Protein AF-A0A0B4K6Y3-F1 (afdb_monomer)

Nearest PDB structures (foldseek):
  4dwl-assembly1_E  TM=4.928E-01  e=8.606E+00  Rauchvirus BPP1
  8auw-assembly1_D  TM=2.924E-01  e=3.682E+00  Homo sapiens
  4tx5-assembly1_A  TM=2.884E-01  e=4.094E+00  Homo sapiens
  1few-assembly1_A  TM=2.861E-01  e=5.338E+00  Homo sapiens

Sequence (114 aa):
MACVSCISGVAAGYLFMTSLSGVSEAVKIVWTTGSALYALSSLLLIIAVWKFIKWLAYPYMCMLLMAIAVYTMILQWLLKNLPAAVFSSVAISFIFLGVALNMTKSLEELRTSL

pLDDT: mean 91.52, std 5.34, range [69.19, 97.0]

Foldseek 3Di:
DLVVQLVLLQVLLVLLQPVPPPDDPVSSVVLSVLSNQSNVLSVLCVVCLVVLPLVSLVSNLVSLVSQLVSQLSVCCVVVVDNVVSNVVSVVVSVVVNVVSVVSSVVSVVVVVVD

Structure (mmCIF, N/CA/C/O backbone):
data_AF-A0A0B4K6Y3-F1
#
_entry.id   AF-A0A0B4K6Y3-F1
#
loop_
_atom_site.group_PDB
_atom_site.id
_atom_site.type_symbol
_atom_site.label_atom_id
_atom_site.label_alt_id
_atom_site.label_comp_id
_atom_site.label_asym_id
_atom_site.label_entity_id
_atom_site.label_seq_id
_atom_site.pdbx_PDB_ins_code
_atom_site.Cartn_x
_atom_site.Cartn_y
_atom_site.Cartn_z
_atom_site.occupancy
_atom_site.B_iso_or_equiv
_atom_site.auth_seq_id
_atom_site.auth_comp_id
_atom_site.auth_asym_id
_atom_site.auth_atom_id
_atom_site.pdbx_PDB_model_num
ATOM 1 N N . MET A 1 1 ? 4.311 -8.796 -7.895 1.00 85.31 1 MET A N 1
ATOM 2 C CA . MET A 1 1 ? 4.225 -7.769 -6.833 1.00 85.31 1 MET A CA 1
ATOM 3 C C . MET A 1 1 ? 3.416 -6.563 -7.292 1.00 85.31 1 MET A C 1
ATOM 5 O O . MET A 1 1 ? 2.279 -6.465 -6.874 1.00 85.31 1 MET A O 1
ATOM 9 N N . ALA A 1 2 ? 3.927 -5.708 -8.187 1.00 87.19 2 ALA A N 1
ATOM 10 C CA . ALA A 1 2 ? 3.263 -4.446 -8.542 1.00 87.19 2 ALA A CA 1
ATOM 11 C C . ALA A 1 2 ? 1.805 -4.597 -9.031 1.00 87.19 2 ALA A C 1
ATOM 13 O O . ALA A 1 2 ? 0.940 -3.847 -8.596 1.00 87.19 2 ALA A O 1
ATOM 14 N N . CYS A 1 3 ? 1.495 -5.610 -9.852 1.00 91.19 3 CYS A N 1
ATOM 15 C CA . CYS A 1 3 ? 0.110 -5.877 -10.269 1.00 91.19 3 CYS A CA 1
ATOM 16 C C . CYS A 1 3 ? -0.798 -6.260 -9.089 1.00 91.19 3 CYS A C 1
ATOM 18 O O . CYS A 1 3 ? -1.926 -5.786 -9.003 1.00 91.19 3 CYS A O 1
ATOM 20 N N . VAL A 1 4 ? -0.291 -7.079 -8.159 1.00 92.38 4 VAL A N 1
ATOM 21 C CA . VAL A 1 4 ? -1.016 -7.460 -6.934 1.00 92.38 4 VAL A CA 1
ATOM 22 C C . VAL A 1 4 ? -1.259 -6.225 -6.071 1.00 92.38 4 VAL A C 1
ATOM 24 O O . VAL A 1 4 ? -2.378 -6.028 -5.622 1.00 92.38 4 VAL A O 1
ATOM 27 N N . SER A 1 5 ? -0.247 -5.368 -5.915 1.00 94.12 5 SER A N 1
ATOM 28 C CA . SER A 1 5 ? -0.341 -4.092 -5.197 1.00 94.12 5 SER A CA 1
ATOM 29 C C . SER A 1 5 ? -1.345 -3.121 -5.832 1.00 94.12 5 SER A C 1
ATOM 31 O O . SER A 1 5 ? -2.097 -2.452 -5.132 1.00 94.12 5 SER A O 1
ATOM 33 N N . CYS A 1 6 ? -1.410 -3.070 -7.165 1.00 94.31 6 CYS A N 1
ATOM 34 C CA . CYS A 1 6 ? -2.395 -2.261 -7.879 1.00 94.31 6 CYS A CA 1
ATOM 35 C C . CYS A 1 6 ? -3.822 -2.757 -7.614 1.00 94.31 6 CYS A C 1
ATOM 37 O O . CYS A 1 6 ? -4.690 -1.974 -7.230 1.00 94.31 6 CYS A O 1
ATOM 39 N N . ILE A 1 7 ? -4.063 -4.061 -7.784 1.00 96.06 7 ILE A N 1
ATOM 40 C CA . ILE A 1 7 ? -5.382 -4.668 -7.565 1.00 96.06 7 ILE A CA 1
ATOM 41 C C . ILE A 1 7 ? -5.794 -4.537 -6.095 1.00 96.06 7 ILE A C 1
ATOM 43 O O . ILE A 1 7 ? -6.938 -4.185 -5.815 1.00 96.06 7 ILE A O 1
ATOM 47 N N . SER A 1 8 ? -4.872 -4.766 -5.155 1.00 95.19 8 SER A N 1
ATOM 48 C CA . SER A 1 8 ? -5.153 -4.631 -3.725 1.00 95.19 8 SER A CA 1
ATOM 49 C C . SER A 1 8 ? -5.448 -3.184 -3.338 1.00 95.19 8 SER A C 1
ATOM 51 O O . SER A 1 8 ? -6.396 -2.952 -2.597 1.00 95.19 8 SER A O 1
ATOM 53 N N . GLY A 1 9 ? -4.741 -2.196 -3.894 1.00 95.44 9 GLY A N 1
ATOM 54 C CA . GLY A 1 9 ? -5.066 -0.782 -3.690 1.00 95.44 9 GLY A CA 1
ATOM 55 C C . GLY A 1 9 ? -6.491 -0.432 -4.136 1.00 95.44 9 GLY A C 1
ATOM 56 O O . GLY A 1 9 ? -7.236 0.196 -3.386 1.00 95.44 9 GLY A O 1
ATOM 57 N N . VAL A 1 10 ? -6.913 -0.902 -5.314 1.00 96.06 10 VAL A N 1
ATOM 58 C CA . VAL A 1 10 ? -8.288 -0.690 -5.806 1.00 96.06 10 VAL A CA 1
ATOM 59 C C . VAL A 1 10 ? -9.313 -1.408 -4.921 1.00 96.06 10 VAL A C 1
ATOM 61 O O . VAL A 1 10 ? -10.302 -0.802 -4.505 1.00 96.06 10 VAL A O 1
ATOM 64 N N . ALA A 1 11 ? -9.067 -2.677 -4.585 1.00 95.62 11 ALA A N 1
ATOM 65 C CA . ALA A 1 11 ? -9.961 -3.472 -3.748 1.00 95.62 11 ALA A CA 1
ATOM 66 C C . ALA A 1 11 ? -10.119 -2.876 -2.339 1.00 95.62 11 ALA A C 1
ATOM 68 O O . ALA A 1 11 ? -11.236 -2.762 -1.836 1.00 95.62 11 ALA A O 1
ATOM 69 N N . ALA A 1 12 ? -9.023 -2.440 -1.715 1.00 95.44 12 ALA A N 1
ATOM 70 C CA . ALA A 1 12 ? -9.065 -1.776 -0.419 1.00 95.44 12 ALA A CA 1
ATOM 71 C C . ALA A 1 12 ? -9.789 -0.430 -0.492 1.00 95.44 12 ALA A C 1
ATOM 73 O O . ALA A 1 12 ? -10.569 -0.133 0.404 1.00 95.44 12 ALA A O 1
ATOM 74 N N . GLY A 1 13 ? -9.606 0.349 -1.564 1.00 95.69 13 GLY A N 1
ATOM 75 C CA . GLY A 1 13 ? -10.362 1.586 -1.778 1.00 95.69 13 GLY A CA 1
ATOM 76 C C . GLY A 1 13 ? -11.876 1.352 -1.768 1.00 95.69 13 GLY A C 1
ATOM 77 O O . GLY A 1 13 ? -12.609 2.065 -1.085 1.00 95.69 13 GLY A O 1
ATOM 78 N N . TYR A 1 14 ? -12.342 0.298 -2.442 1.00 95.31 14 TYR A N 1
ATOM 79 C CA . TYR A 1 14 ? -13.748 -0.104 -2.378 1.00 95.31 14 TYR A CA 1
ATOM 80 C C . TYR A 1 14 ? -14.175 -0.493 -0.954 1.00 95.31 14 TYR A C 1
ATOM 82 O O . TYR A 1 14 ? -15.202 -0.021 -0.465 1.00 95.31 14 TYR A O 1
ATOM 90 N N . LEU A 1 15 ? -13.380 -1.314 -0.261 1.00 94.00 15 LEU A N 1
ATOM 91 C CA . LEU A 1 15 ? -13.689 -1.746 1.106 1.00 94.00 15 LEU A CA 1
ATOM 92 C C . LEU A 1 15 ? -13.711 -0.581 2.104 1.00 94.00 15 LEU A C 1
ATOM 94 O O . LEU A 1 15 ? -14.568 -0.561 2.985 1.00 94.00 15 LEU A O 1
ATOM 98 N N . PHE A 1 16 ? -12.822 0.404 1.971 1.00 93.00 16 PHE A N 1
ATOM 99 C CA . PHE A 1 16 ? -12.813 1.592 2.827 1.00 93.00 16 PHE A CA 1
ATOM 100 C C . PHE A 1 16 ? -14.086 2.426 2.677 1.00 93.00 16 PHE A C 1
ATOM 102 O O . PHE A 1 16 ? -14.596 2.936 3.674 1.00 93.00 16 PHE A O 1
ATOM 109 N N . MET A 1 17 ? -14.643 2.508 1.468 1.00 90.50 17 MET A N 1
ATOM 110 C CA . MET A 1 17 ? -15.915 3.192 1.239 1.00 90.50 17 MET A CA 1
ATOM 111 C C . MET A 1 17 ? -17.114 2.420 1.802 1.00 90.50 17 MET A C 1
ATOM 113 O O . MET A 1 17 ? -18.032 3.032 2.347 1.00 90.50 17 MET A O 1
ATOM 117 N N . THR A 1 18 ? -17.124 1.088 1.693 1.00 88.88 18 THR A N 1
ATOM 118 C CA . THR A 1 18 ? -18.324 0.283 1.994 1.00 88.88 18 THR A CA 1
ATOM 119 C C . THR A 1 18 ? -18.367 -0.315 3.395 1.00 88.88 18 THR A C 1
ATOM 121 O O . THR A 1 18 ? -19.450 -0.506 3.940 1.00 88.88 18 THR A O 1
ATOM 124 N N . SER A 1 19 ? -17.217 -0.629 3.991 1.00 82.88 19 SER A N 1
ATOM 125 C CA . SER A 1 19 ? -17.152 -1.453 5.209 1.00 82.88 19 SER A CA 1
ATOM 126 C C . SER A 1 19 ? -16.913 -0.651 6.492 1.00 82.88 19 SER A C 1
ATOM 128 O O . SER A 1 19 ? -17.072 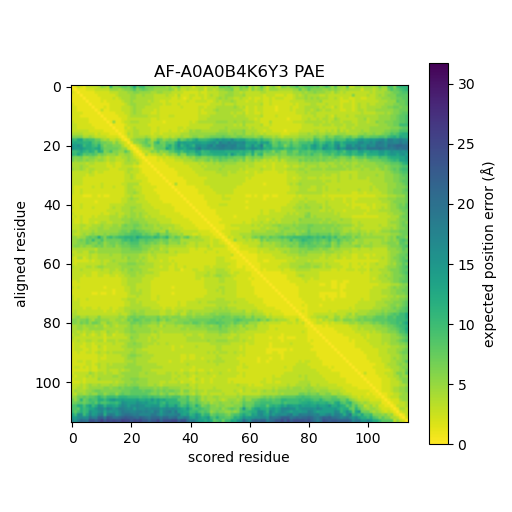-1.187 7.585 1.00 82.88 19 SER A O 1
ATOM 130 N N . LEU A 1 20 ? -16.554 0.633 6.394 1.00 76.19 20 LEU A N 1
ATOM 131 C CA . LEU A 1 20 ? -16.326 1.508 7.550 1.00 76.19 20 LEU A CA 1
ATOM 132 C C . LEU A 1 20 ? -17.630 2.161 8.050 1.00 76.19 20 LEU A C 1
ATOM 134 O O . LEU A 1 20 ? -17.780 3.385 8.040 1.00 76.19 20 LEU A O 1
ATOM 138 N N . SER A 1 21 ? -18.603 1.355 8.484 1.00 74.75 21 SER A N 1
ATOM 139 C CA . SER A 1 21 ? -19.827 1.871 9.114 1.00 74.75 21 SER A CA 1
ATOM 140 C C . SER A 1 21 ? -19.510 2.608 10.422 1.00 74.75 21 SER A C 1
ATOM 142 O O . SER A 1 21 ? -18.748 2.101 11.242 1.00 74.75 21 SER A O 1
ATOM 144 N N . GLY A 1 22 ? -20.105 3.786 10.637 1.00 80.31 22 GLY A N 1
ATOM 145 C CA . GLY A 1 22 ? -19.920 4.593 11.857 1.00 80.31 22 GLY A CA 1
ATOM 146 C C . GLY A 1 22 ? -18.670 5.482 11.869 1.00 80.31 22 GLY A C 1
ATOM 147 O O . GLY A 1 22 ? -18.519 6.317 12.757 1.00 80.31 22 GLY A O 1
ATOM 148 N N . VAL A 1 23 ? -17.797 5.351 10.872 1.00 87.19 23 VAL A N 1
ATOM 149 C CA . VAL A 1 23 ? -16.653 6.246 10.668 1.00 87.19 23 VAL A CA 1
ATOM 150 C C . VAL A 1 23 ? -17.096 7.468 9.858 1.00 87.19 23 VAL A C 1
ATOM 152 O O . VAL A 1 23 ? -17.936 7.350 8.964 1.00 87.19 23 VAL A O 1
ATOM 155 N N . SER A 1 24 ? -16.529 8.642 10.152 1.00 90.12 24 SER A N 1
ATOM 156 C CA . SER A 1 24 ? -16.849 9.874 9.424 1.00 90.12 24 SER A CA 1
ATOM 157 C C . SER A 1 24 ? -16.467 9.785 7.942 1.00 90.12 24 SER A C 1
ATOM 159 O O . SER A 1 24 ? -15.467 9.164 7.570 1.00 90.12 24 SER A O 1
ATOM 161 N N . GLU A 1 25 ? -17.238 10.458 7.085 1.00 89.81 25 GLU A N 1
ATOM 162 C CA . GLU A 1 25 ? -16.996 10.485 5.634 1.00 89.81 25 GLU A CA 1
ATOM 163 C C . GLU A 1 25 ? -15.590 10.996 5.285 1.00 89.81 25 GLU A C 1
ATOM 165 O O . GLU A 1 25 ? -14.934 10.460 4.394 1.00 89.81 25 GLU A O 1
ATOM 170 N N . ALA A 1 26 ? -15.064 11.958 6.050 1.00 91.75 26 ALA A N 1
ATOM 171 C CA . ALA A 1 26 ? -13.705 12.465 5.866 1.00 91.75 26 ALA A CA 1
ATOM 172 C C . ALA A 1 26 ? -12.645 11.356 5.980 1.00 91.75 26 ALA A C 1
ATOM 174 O O . ALA A 1 26 ? -11.734 11.274 5.159 1.00 91.75 26 ALA A O 1
ATOM 175 N N . VAL A 1 27 ? -12.777 10.464 6.965 1.00 90.56 27 VAL A N 1
ATOM 176 C CA . VAL A 1 27 ? -11.820 9.373 7.180 1.00 90.56 27 VAL A CA 1
ATOM 177 C C . VAL A 1 27 ? -11.920 8.336 6.058 1.00 90.56 27 VAL A C 1
ATOM 179 O O . VAL A 1 27 ? -10.889 7.885 5.559 1.00 90.56 27 VAL A O 1
ATOM 182 N N . LYS A 1 28 ? -13.134 8.010 5.591 1.00 92.62 28 LYS A N 1
ATOM 183 C CA . LYS A 1 28 ? -13.321 7.126 4.426 1.00 92.62 28 LYS A CA 1
ATOM 184 C C . LYS A 1 28 ? -12.645 7.690 3.179 1.00 92.62 28 LYS A C 1
ATOM 186 O O . LYS A 1 28 ? -11.932 6.960 2.488 1.00 92.62 28 LYS A O 1
ATOM 191 N N . ILE A 1 29 ? -12.817 8.988 2.917 1.00 92.12 29 ILE A N 1
ATOM 192 C CA . ILE A 1 29 ? -12.193 9.679 1.781 1.00 92.12 29 ILE A CA 1
ATOM 193 C C . ILE A 1 29 ? -10.668 9.618 1.884 1.00 92.12 29 ILE A C 1
ATOM 195 O O . ILE A 1 29 ? -10.014 9.283 0.897 1.00 92.12 29 ILE A O 1
ATOM 199 N N . VAL A 1 30 ? -10.090 9.883 3.061 1.00 94.62 30 VAL A N 1
ATOM 200 C CA . VAL A 1 30 ? -8.633 9.832 3.269 1.00 94.62 30 VAL A CA 1
ATOM 201 C C . VAL A 1 30 ? -8.080 8.438 2.969 1.00 94.62 30 VAL A C 1
ATOM 203 O O . VAL A 1 30 ? -7.152 8.311 2.170 1.00 94.62 30 VAL A O 1
ATOM 206 N N . TRP A 1 31 ? -8.669 7.383 3.538 1.00 93.88 31 TRP A N 1
ATOM 207 C CA . TRP A 1 31 ? -8.183 6.015 3.321 1.00 93.88 31 TRP A CA 1
ATOM 208 C C . TRP A 1 31 ? -8.381 5.534 1.885 1.00 93.88 31 TRP A C 1
ATOM 210 O O . TRP A 1 31 ? -7.503 4.877 1.319 1.00 93.88 31 TRP A O 1
ATOM 220 N N . THR A 1 32 ?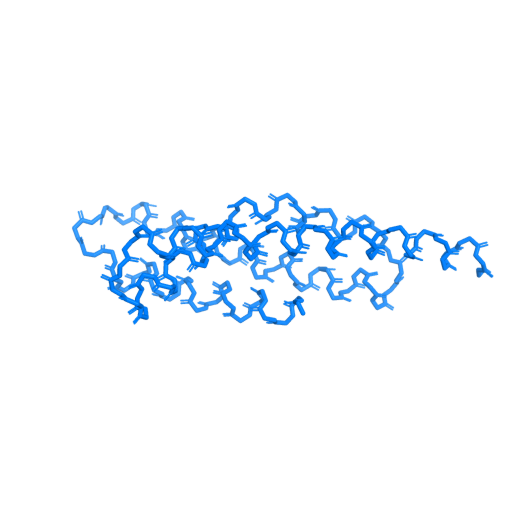 -9.494 5.911 1.258 1.00 94.94 32 THR A N 1
ATOM 221 C CA . THR A 1 32 ? -9.755 5.599 -0.152 1.00 94.94 32 THR A CA 1
ATOM 222 C C . THR A 1 32 ? -8.757 6.311 -1.062 1.00 94.94 32 THR A C 1
ATOM 224 O O . THR A 1 32 ? -8.177 5.688 -1.948 1.00 94.94 32 THR A O 1
ATOM 227 N N . THR A 1 33 ? -8.475 7.589 -0.798 1.00 95.62 33 THR A N 1
ATOM 228 C CA . THR A 1 33 ? -7.491 8.379 -1.552 1.00 95.62 33 THR A CA 1
ATOM 229 C C . THR A 1 33 ? -6.081 7.818 -1.379 1.00 95.62 33 THR A C 1
ATOM 231 O O . THR A 1 33 ? -5.367 7.633 -2.363 1.00 95.62 33 THR A O 1
ATOM 234 N N . GLY A 1 34 ? -5.686 7.465 -0.152 1.00 96.31 34 GLY A N 1
ATOM 235 C CA . GLY A 1 34 ? -4.408 6.801 0.112 1.00 96.31 34 GLY A CA 1
ATOM 236 C C . GLY A 1 34 ? -4.276 5.468 -0.630 1.00 96.31 34 GLY A C 1
ATOM 237 O O . GLY A 1 34 ? -3.223 5.172 -1.193 1.00 96.31 34 GLY A O 1
ATOM 238 N N . SER A 1 35 ? -5.361 4.695 -0.713 1.00 96.44 35 SER A N 1
ATOM 239 C CA . SER A 1 35 ? -5.397 3.430 -1.459 1.00 96.44 35 SER A CA 1
ATOM 240 C C . SER A 1 35 ? -5.284 3.643 -2.971 1.00 96.44 35 SER A C 1
ATOM 242 O O . SER A 1 35 ? -4.557 2.912 -3.645 1.00 96.44 35 SER A O 1
ATOM 244 N N . ALA A 1 36 ? -5.925 4.687 -3.505 1.00 96.19 36 ALA A N 1
ATOM 245 C CA . ALA A 1 36 ? -5.787 5.080 -4.905 1.00 96.19 36 ALA A CA 1
ATOM 246 C C . ALA A 1 36 ? -4.351 5.522 -5.237 1.00 96.19 36 ALA A C 1
ATOM 248 O O . ALA A 1 36 ? -3.795 5.105 -6.253 1.00 96.19 36 ALA A O 1
ATOM 249 N N . LEU A 1 37 ? -3.709 6.297 -4.355 1.00 97.00 37 LEU A N 1
ATOM 250 C CA . LEU A 1 37 ? -2.301 6.679 -4.500 1.00 97.00 37 LEU A CA 1
ATOM 251 C C . LEU A 1 37 ? -1.360 5.471 -4.414 1.00 97.00 37 LEU A C 1
ATOM 253 O O . LEU A 1 37 ? -0.365 5.427 -5.135 1.00 97.00 37 LEU A O 1
ATOM 257 N N . TYR A 1 38 ? -1.669 4.477 -3.578 1.00 96.81 38 TYR A N 1
ATOM 258 C CA . TY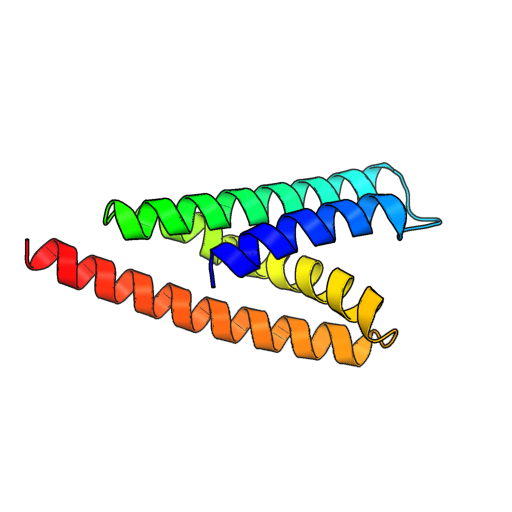R A 1 38 ? -0.914 3.222 -3.523 1.00 96.81 38 TYR A CA 1
ATOM 259 C C . TYR A 1 38 ? -1.053 2.406 -4.819 1.00 96.81 38 TYR A C 1
ATOM 261 O O . TYR A 1 38 ? -0.069 1.868 -5.334 1.00 96.81 38 TYR A O 1
ATOM 269 N N . ALA A 1 39 ? -2.253 2.350 -5.403 1.00 96.38 39 ALA A N 1
ATOM 270 C CA . ALA A 1 39 ? -2.454 1.717 -6.705 1.00 96.38 39 ALA A CA 1
ATOM 271 C C . ALA A 1 39 ? -1.688 2.461 -7.815 1.00 96.38 39 ALA A C 1
ATOM 273 O O . ALA A 1 39 ? -0.984 1.839 -8.611 1.00 96.38 39 ALA A O 1
ATOM 274 N N . LEU A 1 40 ? -1.744 3.796 -7.818 1.00 96.50 40 LEU A N 1
ATOM 275 C CA . LEU A 1 40 ? -1.002 4.632 -8.762 1.00 96.50 40 LEU A CA 1
ATOM 276 C C . LEU A 1 40 ? 0.516 4.457 -8.619 1.00 96.50 40 LEU A C 1
ATOM 278 O O . LEU A 1 40 ? 1.210 4.294 -9.620 1.00 96.50 40 LEU A O 1
ATOM 282 N N . SER A 1 41 ? 1.048 4.440 -7.395 1.00 96.00 41 SER A N 1
ATOM 283 C CA . SER A 1 41 ? 2.481 4.225 -7.171 1.00 96.00 41 SER A CA 1
ATOM 284 C C . SER A 1 41 ? 2.923 2.824 -7.606 1.00 96.00 41 SER A C 1
ATOM 286 O O . SER A 1 41 ? 4.032 2.654 -8.110 1.00 96.00 41 SER A O 1
ATOM 288 N N . SER A 1 42 ? 2.035 1.832 -7.513 1.00 95.12 42 SER A N 1
ATOM 289 C CA . SER A 1 42 ? 2.267 0.488 -8.050 1.00 95.12 42 SER A CA 1
ATOM 290 C C . SER A 1 42 ? 2.352 0.482 -9.580 1.00 95.12 42 SER A C 1
ATOM 292 O O . SER A 1 42 ? 3.206 -0.205 -10.138 1.00 95.12 42 SER A O 1
ATOM 294 N N . LEU A 1 43 ? 1.535 1.284 -10.272 1.00 94.50 43 LEU A N 1
ATOM 295 C CA . LEU A 1 43 ? 1.656 1.488 -11.722 1.00 94.50 43 LEU A CA 1
ATOM 296 C C . LEU A 1 43 ? 2.964 2.204 -12.083 1.00 94.50 43 LEU A C 1
ATOM 298 O O . LEU A 1 43 ? 3.646 1.791 -13.020 1.00 94.50 43 LEU A O 1
ATOM 302 N N . LEU A 1 44 ? 3.359 3.223 -11.312 1.00 93.88 44 LEU A N 1
ATOM 303 C CA . LEU A 1 44 ? 4.650 3.894 -11.494 1.00 93.88 44 LEU A CA 1
ATOM 304 C C . LEU A 1 44 ? 5.819 2.920 -11.339 1.00 93.88 44 LEU A C 1
ATOM 306 O O . LEU A 1 44 ? 6.762 2.999 -12.120 1.00 93.88 44 LEU A O 1
ATOM 310 N N . LEU A 1 45 ? 5.738 1.960 -10.413 1.00 93.12 45 LEU A N 1
ATOM 311 C CA . LEU A 1 45 ? 6.748 0.912 -10.283 1.00 93.12 45 LEU A CA 1
ATOM 312 C C . LEU A 1 45 ? 6.823 0.021 -11.534 1.00 93.12 45 LEU A C 1
ATOM 314 O O . LEU A 1 45 ? 7.923 -0.305 -11.974 1.00 93.12 45 LEU A O 1
ATOM 318 N N . ILE A 1 46 ? 5.689 -0.351 -12.139 1.00 92.25 46 ILE A N 1
ATOM 319 C CA . ILE A 1 46 ? 5.681 -1.118 -13.402 1.00 92.25 46 ILE A CA 1
ATOM 320 C C . ILE A 1 46 ? 6.406 -0.330 -14.499 1.00 92.25 46 ILE A C 1
ATOM 322 O O . ILE A 1 46 ? 7.264 -0.874 -15.194 1.00 92.25 46 ILE A O 1
ATOM 326 N N . ILE A 1 47 ? 6.112 0.967 -14.614 1.00 92.31 47 ILE A N 1
ATOM 327 C CA . ILE A 1 47 ? 6.759 1.855 -15.586 1.00 92.31 47 ILE A CA 1
ATOM 328 C C . ILE A 1 47 ? 8.254 2.012 -15.271 1.00 92.31 47 ILE A C 1
ATOM 330 O O . ILE A 1 47 ? 9.069 1.966 -16.191 1.00 92.31 47 ILE A O 1
ATOM 334 N N . ALA A 1 48 ? 8.630 2.148 -13.995 1.00 89.31 48 ALA A N 1
ATOM 335 C CA . ALA A 1 48 ? 10.018 2.263 -13.546 1.00 89.31 48 ALA A CA 1
ATOM 336 C C . ALA A 1 48 ? 10.863 1.084 -14.033 1.00 89.31 48 ALA A C 1
ATOM 338 O O . ALA A 1 48 ? 11.959 1.279 -14.555 1.00 89.31 48 ALA A O 1
ATOM 339 N N . VAL A 1 49 ? 10.322 -0.129 -13.893 1.00 88.50 49 VAL A N 1
ATOM 340 C CA . VAL A 1 49 ? 10.977 -1.368 -14.318 1.00 88.50 49 VAL A CA 1
ATOM 341 C C . VAL A 1 49 ? 11.051 -1.443 -15.834 1.00 88.50 49 VAL A C 1
ATOM 343 O O . VAL A 1 49 ? 12.109 -1.728 -16.379 1.00 88.50 49 VAL A O 1
ATOM 346 N N . TRP A 1 50 ? 9.950 -1.143 -16.523 1.00 88.81 50 TRP A N 1
ATOM 347 C CA . TRP A 1 50 ? 9.891 -1.263 -17.976 1.00 88.81 50 TRP A CA 1
ATOM 348 C C . TRP A 1 50 ? 10.753 -0.225 -18.711 1.00 88.81 50 TRP A C 1
ATOM 350 O O . TRP A 1 50 ? 11.285 -0.507 -19.781 1.00 88.81 50 TRP A O 1
ATOM 360 N N . LYS A 1 51 ? 10.906 0.978 -18.146 1.00 89.06 51 LYS A N 1
ATOM 361 C CA . LYS A 1 51 ? 11.706 2.074 -18.719 1.00 89.06 51 LYS A CA 1
ATOM 362 C C . LYS A 1 51 ? 13.099 2.215 -18.099 1.00 89.06 51 LYS A C 1
ATOM 364 O O . LYS A 1 51 ? 13.826 3.123 -18.486 1.00 89.06 51 LYS A O 1
ATOM 369 N N . PHE A 1 52 ? 13.465 1.357 -17.149 1.00 85.81 52 PHE A N 1
ATOM 370 C CA . PHE A 1 52 ? 14.723 1.428 -16.396 1.00 85.81 52 PHE A CA 1
ATOM 371 C C . PHE A 1 52 ? 14.963 2.776 -15.681 1.00 85.81 52 PHE A C 1
ATOM 373 O O . PHE A 1 52 ? 16.087 3.275 -15.588 1.00 85.81 52 PHE A O 1
ATOM 380 N N . ILE A 1 53 ? 13.902 3.389 -15.143 1.00 87.38 53 ILE A N 1
ATOM 381 C CA . ILE A 1 53 ? 13.970 4.691 -14.459 1.00 87.38 53 ILE A CA 1
ATOM 382 C C . ILE A 1 53 ? 13.783 4.503 -12.951 1.00 87.38 53 ILE A C 1
ATOM 384 O O . ILE A 1 53 ? 12.661 4.506 -12.446 1.00 87.38 53 ILE A O 1
ATOM 388 N N . LYS A 1 54 ? 14.895 4.405 -12.209 1.00 85.56 54 LYS A N 1
ATOM 389 C CA . LYS A 1 54 ? 14.893 4.124 -10.758 1.00 85.56 54 LYS A CA 1
ATOM 390 C C . LYS A 1 54 ? 14.047 5.084 -9.913 1.00 85.56 54 LYS A C 1
ATOM 392 O O . LYS A 1 54 ? 13.384 4.650 -8.977 1.00 85.56 54 LYS A O 1
ATOM 397 N N . TRP A 1 55 ? 14.014 6.370 -10.266 1.00 88.88 55 TRP A N 1
ATOM 398 C CA . TRP A 1 55 ? 13.296 7.396 -9.500 1.00 88.88 55 TRP A CA 1
ATOM 399 C C . TRP A 1 55 ? 11.783 7.149 -9.410 1.00 88.88 55 TRP A C 1
ATOM 401 O O . TRP A 1 55 ? 11.166 7.537 -8.421 1.00 88.88 55 TRP A O 1
ATOM 411 N N . LEU A 1 56 ? 11.192 6.456 -10.391 1.00 90.50 56 LEU A N 1
ATOM 412 C CA . LEU A 1 56 ? 9.766 6.112 -10.377 1.00 90.50 56 LEU A CA 1
ATOM 413 C C . LEU A 1 56 ? 9.428 4.977 -9.392 1.00 90.50 56 LEU A C 1
ATOM 415 O O . LEU A 1 56 ? 8.255 4.777 -9.086 1.00 90.50 56 LEU A O 1
ATOM 419 N N . ALA A 1 57 ? 10.421 4.248 -8.870 1.00 89.50 57 ALA A N 1
ATOM 420 C CA . ALA A 1 57 ? 10.201 3.197 -7.877 1.00 89.50 57 ALA A CA 1
ATOM 421 C C . ALA A 1 57 ? 10.042 3.747 -6.447 1.00 89.50 57 ALA A C 1
ATOM 423 O O . ALA A 1 57 ? 9.372 3.127 -5.620 1.00 89.50 57 ALA A O 1
ATOM 424 N N . TYR A 1 58 ? 10.615 4.917 -6.142 1.00 92.00 58 TYR A N 1
ATOM 425 C CA . TYR A 1 58 ? 10.586 5.483 -4.787 1.00 92.00 58 TYR A CA 1
ATOM 426 C C . TYR A 1 58 ? 9.181 5.816 -4.263 1.00 92.00 58 TYR A C 1
ATOM 428 O O . TYR A 1 58 ? 8.909 5.488 -3.108 1.00 92.00 58 TYR A O 1
ATOM 436 N N . PRO A 1 59 ? 8.244 6.372 -5.062 1.00 93.75 59 PRO A N 1
ATOM 437 C CA . PRO A 1 59 ? 6.870 6.578 -4.606 1.00 93.75 59 PRO A CA 1
ATOM 438 C C . PRO A 1 59 ? 6.207 5.293 -4.099 1.00 93.75 59 PRO A C 1
ATOM 440 O O . PRO A 1 59 ? 5.491 5.323 -3.100 1.00 93.75 59 PRO A O 1
ATOM 443 N N . TYR A 1 60 ? 6.467 4.153 -4.748 1.00 93.12 60 TYR A N 1
ATOM 444 C CA . TYR A 1 60 ? 5.958 2.864 -4.283 1.00 93.12 60 TYR A CA 1
ATOM 445 C C . TYR A 1 60 ? 6.552 2.483 -2.927 1.00 93.12 60 TYR A C 1
ATOM 447 O O . TYR A 1 60 ? 5.808 2.094 -2.030 1.00 93.12 60 TYR A O 1
ATOM 455 N N . MET A 1 61 ? 7.868 2.649 -2.751 1.00 92.00 61 MET A N 1
ATOM 456 C CA . MET A 1 61 ? 8.544 2.348 -1.486 1.00 92.00 61 MET A CA 1
ATOM 457 C C . MET A 1 61 ? 7.996 3.176 -0.323 1.00 92.00 61 MET A C 1
ATOM 459 O O . MET A 1 61 ? 7.705 2.620 0.732 1.00 92.00 61 MET A O 1
ATOM 463 N N . CYS A 1 62 ? 7.784 4.480 -0.519 1.00 92.12 62 CYS A N 1
ATOM 464 C CA . CYS A 1 62 ? 7.184 5.341 0.502 1.00 92.12 62 CYS A CA 1
ATOM 465 C C . CYS A 1 62 ? 5.754 4.899 0.849 1.00 92.12 62 CYS A C 1
ATOM 467 O O . CYS A 1 62 ? 5.354 4.896 2.013 1.00 92.12 62 CYS A O 1
ATOM 469 N N . MET A 1 63 ? 4.990 4.469 -0.158 1.00 93.44 63 MET A N 1
ATOM 470 C CA . MET A 1 63 ? 3.612 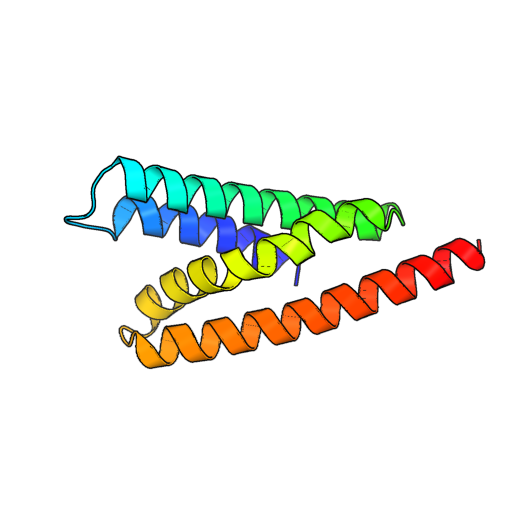4.010 0.017 1.00 93.44 63 MET A CA 1
ATOM 471 C C . MET A 1 63 ? 3.501 2.576 0.564 1.00 93.44 63 MET A C 1
ATOM 473 O O . MET A 1 63 ? 2.387 2.102 0.779 1.00 93.44 63 MET A O 1
ATOM 477 N N . LEU A 1 64 ? 4.606 1.885 0.873 1.00 89.81 64 LEU A N 1
ATOM 478 C CA . LEU A 1 64 ? 4.549 0.590 1.568 1.00 89.81 64 LEU A CA 1
ATOM 479 C C . LEU A 1 64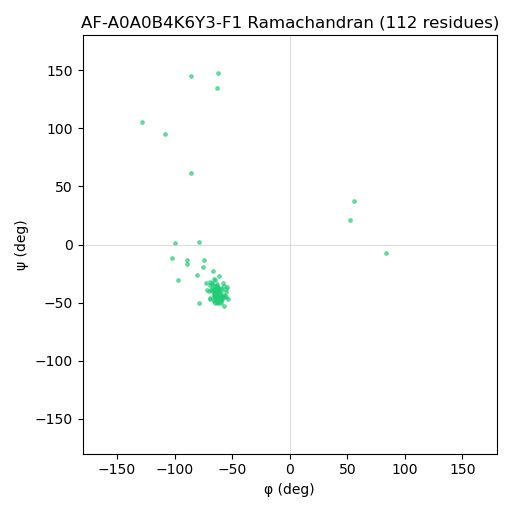 ? 4.038 0.705 3.009 1.00 89.81 64 LEU A C 1
ATOM 481 O O . LEU A 1 64 ? 3.472 -0.255 3.528 1.00 89.81 64 LEU A O 1
ATOM 485 N N . LEU A 1 65 ? 4.141 1.881 3.635 1.00 89.75 65 LEU A N 1
ATOM 486 C CA . LEU A 1 65 ? 3.439 2.146 4.894 1.00 89.75 65 LEU A CA 1
ATOM 487 C C . LEU A 1 65 ? 1.918 2.090 4.695 1.00 89.75 65 LEU A C 1
ATOM 489 O O . LEU A 1 65 ? 1.212 1.444 5.468 1.00 89.75 65 LEU A O 1
ATOM 493 N N . MET A 1 66 ? 1.418 2.684 3.606 1.00 93.94 66 MET A N 1
ATOM 494 C CA . MET A 1 66 ? 0.003 2.606 3.229 1.00 93.94 66 MET A CA 1
ATOM 495 C C . MET A 1 66 ? -0.412 1.175 2.851 1.00 93.94 66 MET A C 1
ATOM 497 O O . MET A 1 66 ? -1.547 0.776 3.110 1.00 93.94 66 MET A O 1
ATOM 501 N N . ALA A 1 67 ? 0.509 0.363 2.317 1.00 93.38 67 ALA A N 1
ATOM 502 C CA . ALA A 1 67 ? 0.247 -1.044 2.020 1.00 93.38 67 ALA A CA 1
ATOM 503 C C . ALA A 1 67 ? -0.192 -1.835 3.264 1.00 93.38 67 ALA A C 1
ATOM 505 O O . ALA A 1 67 ? -1.043 -2.712 3.150 1.00 93.38 67 ALA A O 1
ATOM 506 N N . ILE A 1 68 ? 0.311 -1.493 4.459 1.00 94.62 68 ILE A N 1
ATOM 507 C CA . ILE A 1 68 ? -0.122 -2.139 5.708 1.00 94.62 68 ILE A CA 1
ATOM 508 C C . ILE A 1 68 ? -1.623 -1.916 5.925 1.00 94.62 68 ILE A C 1
ATOM 510 O O . ILE A 1 68 ? -2.33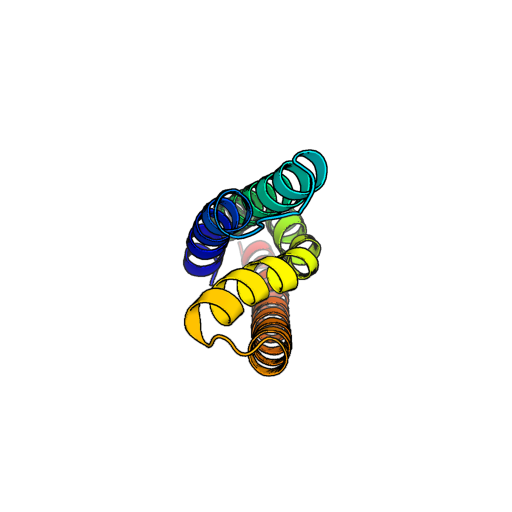9 -2.872 6.213 1.00 94.62 68 ILE A O 1
ATOM 514 N N . ALA A 1 69 ? -2.119 -0.690 5.739 1.00 94.94 69 ALA A N 1
ATOM 515 C CA . ALA A 1 69 ? -3.544 -0.384 5.866 1.00 94.94 69 ALA A CA 1
ATOM 516 C C . ALA A 1 69 ? -4.377 -1.077 4.773 1.00 94.94 69 ALA A C 1
ATOM 518 O O . ALA A 1 69 ? -5.403 -1.685 5.077 1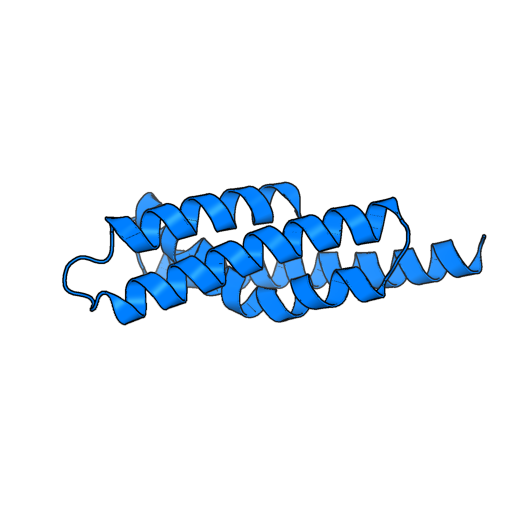.00 94.94 69 ALA A O 1
ATOM 519 N N . VAL A 1 70 ? -3.905 -1.046 3.521 1.00 97.00 70 VAL A N 1
ATOM 520 C CA . VAL A 1 70 ? -4.543 -1.709 2.367 1.00 97.00 70 VAL A CA 1
ATOM 521 C C . VAL A 1 70 ? -4.715 -3.209 2.615 1.00 97.00 70 VAL A C 1
ATOM 523 O O . VAL A 1 70 ? -5.829 -3.728 2.526 1.00 97.00 70 VAL A O 1
ATOM 526 N N . TYR A 1 71 ? -3.637 -3.910 2.976 1.00 96.94 71 TYR A N 1
ATOM 527 C CA . TYR A 1 71 ? -3.701 -5.344 3.250 1.00 96.94 71 TYR A CA 1
ATOM 528 C C . TYR A 1 71 ? -4.472 -5.648 4.528 1.00 96.94 71 TYR A C 1
ATOM 530 O O . TYR A 1 71 ? -5.210 -6.630 4.545 1.00 96.94 71 TYR A O 1
ATOM 538 N N . THR A 1 72 ? -4.392 -4.797 5.556 1.00 96.19 72 THR A N 1
ATOM 539 C CA . THR A 1 72 ? -5.139 -5.027 6.800 1.00 96.19 72 THR A CA 1
ATOM 540 C C . THR A 1 72 ? -6.628 -4.991 6.511 1.00 96.19 72 THR A C 1
ATOM 542 O O . THR A 1 72 ? -7.343 -5.880 6.954 1.00 96.19 72 THR A O 1
ATOM 545 N N . MET A 1 73 ? -7.092 -4.033 5.706 1.00 94.75 73 MET A N 1
ATOM 546 C CA . MET A 1 73 ? -8.501 -3.927 5.338 1.00 94.75 73 MET A CA 1
ATOM 547 C C . MET A 1 73 ? -8.992 -5.161 4.568 1.00 94.75 73 MET A C 1
ATOM 549 O O . MET A 1 73 ? -10.035 -5.731 4.892 1.00 94.75 73 MET A O 1
ATOM 553 N N . ILE A 1 74 ? -8.214 -5.622 3.585 1.00 95.69 74 ILE A N 1
ATOM 554 C CA . ILE A 1 74 ? -8.549 -6.807 2.779 1.00 95.69 74 ILE A CA 1
ATOM 555 C C . ILE A 1 74 ? -8.537 -8.077 3.636 1.00 95.69 74 ILE A C 1
ATOM 557 O O . ILE A 1 74 ? -9.470 -8.880 3.587 1.00 95.69 74 ILE A O 1
ATOM 561 N N . LEU A 1 75 ? -7.490 -8.271 4.438 1.00 96.00 75 LEU A N 1
ATOM 562 C CA . LEU A 1 75 ? -7.329 -9.466 5.259 1.00 96.00 75 LEU A CA 1
ATOM 563 C C . LEU A 1 75 ? -8.290 -9.477 6.443 1.00 96.00 75 LEU A C 1
ATOM 565 O O . LEU A 1 75 ? -8.772 -10.542 6.805 1.00 96.00 75 LEU A O 1
ATOM 569 N N . GLN A 1 76 ? -8.634 -8.327 7.021 1.00 94.50 76 GLN A N 1
ATOM 570 C CA . GLN A 1 76 ? -9.682 -8.242 8.035 1.00 94.50 76 GLN A CA 1
ATOM 571 C C . GLN A 1 76 ? -11.035 -8.606 7.423 1.00 94.50 76 GLN A C 1
ATOM 573 O O . GLN A 1 76 ? -11.811 -9.334 8.044 1.00 94.50 76 GLN A O 1
ATOM 578 N N . TRP A 1 77 ? -11.314 -8.148 6.200 1.00 92.75 77 TRP A N 1
ATOM 579 C CA . TRP A 1 77 ? -12.527 -8.529 5.487 1.00 92.75 77 TRP A CA 1
ATOM 580 C C . TRP A 1 77 ? -12.593 -10.042 5.223 1.00 92.75 77 TRP A C 1
ATOM 582 O O . TRP A 1 77 ? -13.667 -10.618 5.405 1.00 92.75 77 TRP A O 1
ATOM 592 N N . LEU A 1 78 ? -11.469 -10.682 4.882 1.00 92.94 78 LEU A N 1
ATOM 593 C CA . LEU A 1 78 ? -11.384 -12.116 4.580 1.00 92.94 78 LEU A CA 1
ATOM 594 C C . LEU A 1 78 ? -11.357 -13.013 5.832 1.00 92.94 78 LEU A C 1
ATOM 596 O O . LEU A 1 78 ? -12.114 -13.972 5.927 1.00 92.94 78 LEU A O 1
ATOM 600 N N . LEU A 1 79 ? -10.478 -12.710 6.787 1.00 93.19 79 LEU A N 1
ATOM 601 C CA . LEU A 1 79 ? -10.184 -13.550 7.953 1.00 93.19 79 LEU A CA 1
ATOM 602 C C . LEU A 1 79 ? -11.084 -13.245 9.153 1.00 93.19 79 LEU A C 1
ATOM 604 O O . LEU A 1 79 ? -11.114 -14.024 10.101 1.00 93.19 79 LEU A O 1
ATOM 608 N N . LYS A 1 80 ? -11.758 -12.084 9.160 1.00 91.06 80 LYS A N 1
ATOM 609 C CA . LYS A 1 80 ? -12.552 -11.569 10.293 1.00 91.06 80 LYS A CA 1
ATOM 610 C C . LYS A 1 80 ? -11.786 -11.528 11.627 1.00 91.06 80 LYS A C 1
ATOM 612 O O . LYS A 1 80 ? -12.390 -11.456 12.691 1.00 91.06 80 LYS A O 1
ATOM 617 N N . ASN A 1 81 ? -10.454 -11.529 11.573 1.00 94.62 81 ASN A N 1
ATOM 618 C CA . ASN A 1 81 ? -9.560 -11.492 12.725 1.00 94.62 81 ASN A CA 1
ATOM 619 C C . ASN A 1 81 ? -8.545 -10.360 12.529 1.00 94.62 81 ASN A C 1
ATOM 621 O O . ASN A 1 81 ? -7.634 -10.462 11.706 1.00 94.62 81 ASN A O 1
ATOM 625 N N . LEU A 1 82 ? -8.735 -9.266 13.270 1.00 91.94 82 LEU A N 1
ATOM 626 C CA . LEU A 1 82 ? -7.926 -8.057 13.124 1.00 91.94 82 LEU A CA 1
ATOM 627 C C . LEU A 1 82 ? -6.439 -8.292 13.470 1.00 91.94 82 LEU A C 1
ATOM 629 O O . LEU A 1 82 ? -5.605 -7.945 12.636 1.00 91.94 82 LEU A O 1
ATOM 633 N N . PRO A 1 83 ? -6.068 -8.913 14.611 1.00 95.69 83 PRO A N 1
ATOM 634 C CA . PRO A 1 83 ? -4.664 -9.209 14.912 1.00 95.69 83 PRO A CA 1
ATOM 635 C C . PRO A 1 83 ? -3.945 -9.997 13.811 1.00 95.69 83 PRO A C 1
ATOM 637 O O . PRO A 1 83 ? -2.854 -9.615 13.385 1.00 95.69 83 PRO A O 1
ATOM 640 N N . ALA A 1 84 ? -4.574 -11.065 13.307 1.00 96.00 84 ALA A N 1
ATOM 641 C CA . ALA A 1 84 ? -3.998 -11.885 12.244 1.00 96.00 84 ALA A CA 1
ATOM 642 C C . ALA A 1 84 ? -3.842 -11.099 10.932 1.00 96.00 84 ALA A C 1
ATOM 644 O O . ALA A 1 84 ? -2.819 -11.223 10.252 1.00 96.00 84 ALA A O 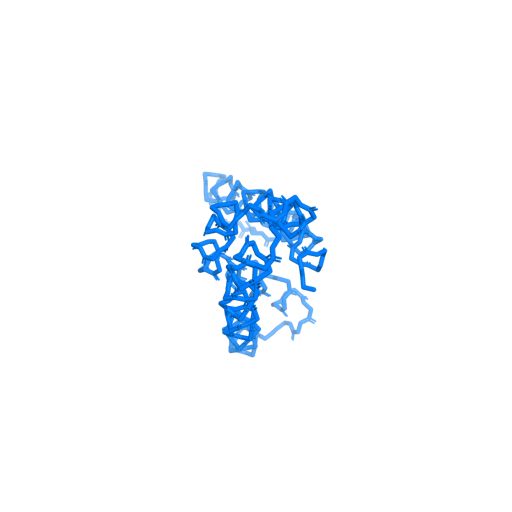1
ATOM 645 N N . ALA A 1 85 ? -4.830 -10.262 10.596 1.00 95.75 85 ALA A N 1
ATOM 646 C CA . ALA A 1 85 ? -4.791 -9.394 9.426 1.00 95.75 85 ALA A CA 1
ATOM 647 C C . ALA A 1 85 ? -3.649 -8.375 9.510 1.00 95.75 85 ALA A C 1
ATOM 649 O O . ALA A 1 85 ? -2.885 -8.245 8.554 1.00 95.75 85 ALA A O 1
ATOM 650 N N . VAL A 1 86 ? -3.483 -7.700 10.651 1.00 96.12 86 VAL A N 1
ATOM 651 C CA . VAL A 1 86 ? -2.409 -6.717 10.863 1.00 96.12 86 VAL A CA 1
ATOM 652 C C . VAL A 1 86 ? -1.039 -7.385 10.762 1.00 96.12 86 VAL A C 1
ATOM 654 O O . VAL A 1 86 ? -0.195 -6.926 9.994 1.00 96.12 86 VAL A O 1
ATOM 657 N N . PHE A 1 87 ? -0.823 -8.498 11.472 1.00 96.50 87 PHE A N 1
ATOM 658 C CA . PHE A 1 87 ? 0.462 -9.203 11.455 1.00 96.50 87 PHE A CA 1
ATOM 659 C C . PHE A 1 87 ? 0.845 -9.663 10.042 1.00 96.50 87 PHE A C 1
ATOM 661 O O . PHE A 1 87 ? 1.958 -9.417 9.573 1.00 96.50 87 PHE A O 1
ATOM 668 N N . SER A 1 88 ? -0.109 -10.260 9.325 1.00 96.62 88 SER A N 1
ATOM 669 C CA . SER A 1 88 ? 0.092 -10.706 7.944 1.00 96.62 88 SER A CA 1
ATOM 670 C C . SER A 1 88 ? 0.376 -9.534 7.001 1.00 96.62 88 SER A C 1
ATOM 672 O O . SER A 1 88 ? 1.243 -9.630 6.136 1.00 96.62 88 SER A O 1
ATOM 674 N N . SER A 1 89 ? -0.306 -8.403 7.187 1.00 96.56 89 SER A N 1
ATOM 675 C CA . SER A 1 89 ? -0.117 -7.200 6.367 1.00 96.56 89 SER A CA 1
ATOM 676 C C . SER A 1 89 ? 1.268 -6.599 6.541 1.00 96.56 89 SER A C 1
ATOM 678 O O . SER A 1 89 ? 1.911 -6.241 5.558 1.00 96.56 89 SER A O 1
ATOM 680 N N . VAL A 1 90 ? 1.759 -6.537 7.781 1.00 96.12 90 VAL A N 1
ATOM 681 C CA . VAL A 1 90 ? 3.129 -6.107 8.075 1.00 96.12 90 VAL A CA 1
ATOM 682 C C . VAL A 1 90 ? 4.131 -7.032 7.382 1.00 96.12 90 VAL A C 1
ATOM 684 O O . VAL A 1 90 ? 5.009 -6.546 6.670 1.00 96.12 90 VAL A O 1
ATOM 687 N N . ALA A 1 91 ? 3.970 -8.354 7.511 1.00 96.38 91 ALA A N 1
ATOM 688 C CA . ALA A 1 91 ? 4.854 -9.325 6.867 1.00 96.38 91 ALA A CA 1
ATOM 689 C C . ALA A 1 91 ? 4.885 -9.168 5.333 1.00 96.38 91 ALA A C 1
ATOM 691 O O . ALA A 1 91 ? 5.964 -9.100 4.742 1.00 96.38 91 ALA A O 1
ATOM 692 N N . ILE A 1 92 ? 3.718 -9.035 4.689 1.00 94.56 92 ILE A N 1
ATOM 693 C CA . ILE A 1 92 ? 3.611 -8.801 3.239 1.00 94.56 92 ILE A CA 1
ATOM 694 C C . ILE A 1 92 ? 4.336 -7.507 2.844 1.00 94.56 92 ILE A C 1
ATOM 696 O O . ILE A 1 92 ? 5.112 -7.507 1.886 1.00 94.56 92 ILE A O 1
ATOM 700 N N . SER A 1 93 ? 4.135 -6.419 3.592 1.00 93.94 93 SER A N 1
ATOM 701 C CA . SER A 1 93 ? 4.780 -5.133 3.314 1.00 93.94 93 SER A CA 1
ATOM 702 C C . SER A 1 93 ? 6.304 -5.202 3.417 1.00 93.94 93 SER A C 1
ATOM 704 O O . SER A 1 93 ? 6.986 -4.646 2.558 1.00 93.94 93 SER A O 1
ATOM 706 N N . PHE A 1 94 ? 6.856 -5.922 4.399 1.00 94.06 94 PHE A N 1
ATOM 707 C CA . PHE A 1 94 ? 8.307 -6.120 4.510 1.00 94.06 94 PHE A CA 1
ATOM 708 C C . PHE A 1 94 ? 8.879 -6.955 3.360 1.00 94.06 94 PHE A C 1
ATOM 710 O O . PHE A 1 94 ? 9.932 -6.609 2.823 1.00 94.06 94 PHE A O 1
ATOM 717 N N . ILE A 1 95 ? 8.175 -8.007 2.928 1.00 95.06 95 ILE A N 1
ATOM 718 C CA . ILE A 1 95 ? 8.574 -8.786 1.745 1.00 95.06 95 ILE A CA 1
ATOM 719 C C . ILE A 1 95 ? 8.599 -7.876 0.512 1.00 95.06 95 ILE A C 1
ATOM 721 O O . ILE A 1 95 ? 9.568 -7.875 -0.246 1.00 95.06 95 ILE A O 1
ATOM 725 N N . PHE A 1 96 ? 7.561 -7.061 0.320 1.00 94.06 96 PHE A N 1
ATOM 726 C CA . PHE A 1 96 ? 7.472 -6.157 -0.827 1.00 94.06 96 PHE A CA 1
ATOM 727 C C . PHE A 1 96 ? 8.519 -5.042 -0.776 1.00 94.06 96 PHE A C 1
ATOM 729 O O . PHE A 1 96 ? 9.041 -4.664 -1.825 1.00 94.06 96 PHE A O 1
ATOM 736 N N . LEU A 1 97 ? 8.875 -4.560 0.417 1.00 92.00 97 LEU A N 1
ATOM 737 C CA . LEU A 1 97 ? 9.984 -3.628 0.607 1.00 92.00 97 LEU A CA 1
ATOM 738 C C . LEU A 1 97 ? 11.310 -4.255 0.179 1.00 92.00 97 LEU A C 1
ATOM 740 O O . LEU A 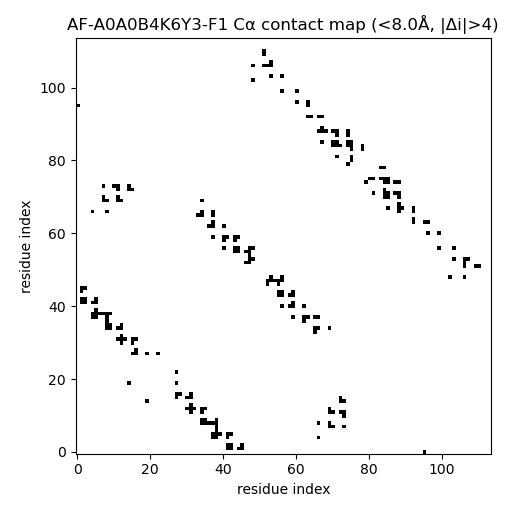1 97 ? 12.035 -3.658 -0.613 1.00 92.00 97 LEU A O 1
ATOM 744 N N . GLY A 1 98 ? 11.602 -5.472 0.645 1.00 93.00 98 GLY A N 1
ATOM 745 C CA . GLY A 1 98 ? 12.817 -6.195 0.268 1.00 93.00 98 GLY A CA 1
ATOM 746 C C . GLY A 1 98 ? 12.921 -6.412 -1.243 1.00 93.00 98 GLY A C 1
ATOM 747 O O . GLY A 1 98 ? 13.960 -6.133 -1.842 1.00 93.00 98 GLY A O 1
ATOM 748 N N . VAL A 1 99 ? 11.822 -6.824 -1.882 1.00 92.00 99 VAL A N 1
ATOM 749 C CA . VAL A 1 99 ? 11.762 -6.986 -3.343 1.00 92.00 99 VAL A CA 1
ATOM 750 C C . VAL A 1 99 ? 11.976 -5.648 -4.053 1.00 92.00 99 VAL A C 1
ATOM 752 O O . VAL A 1 99 ? 12.766 -5.588 -4.992 1.00 92.00 99 VAL A O 1
ATOM 755 N N . ALA A 1 100 ? 11.327 -4.570 -3.608 1.00 90.19 100 ALA A N 1
ATOM 756 C CA . ALA A 1 100 ? 11.486 -3.251 -4.214 1.00 90.19 100 ALA A CA 1
ATOM 757 C C . ALA A 1 100 ? 12.934 -2.741 -4.110 1.00 90.19 100 ALA A C 1
ATOM 759 O O . ALA A 1 100 ? 13.465 -2.237 -5.099 1.00 90.19 100 ALA A O 1
ATOM 760 N N . LEU A 1 101 ? 13.586 -2.908 -2.951 1.00 90.81 101 LEU A N 1
ATOM 761 C CA . LEU A 1 101 ? 14.989 -2.531 -2.742 1.00 90.81 101 LEU A CA 1
ATOM 762 C C . LEU A 1 101 ? 15.925 -3.315 -3.669 1.00 90.81 101 LEU A C 1
ATOM 764 O O . LEU A 1 101 ? 16.788 -2.729 -4.329 1.00 90.81 101 LEU A O 1
ATOM 768 N N . ASN A 1 102 ? 15.713 -4.628 -3.778 1.00 91.75 102 ASN A N 1
ATOM 769 C CA . ASN A 1 102 ? 16.479 -5.467 -4.692 1.00 91.75 102 ASN A CA 1
ATOM 770 C C . ASN A 1 102 ? 16.285 -5.032 -6.154 1.00 91.75 102 ASN A C 1
ATOM 772 O O . ASN A 1 102 ? 17.256 -4.875 -6.887 1.00 91.75 102 ASN A O 1
ATOM 776 N N . MET A 1 103 ? 15.043 -4.748 -6.561 1.00 88.62 103 MET A N 1
ATOM 777 C CA . MET A 1 103 ? 14.738 -4.267 -7.911 1.00 88.62 103 MET A CA 1
ATOM 778 C C . MET A 1 103 ? 15.421 -2.933 -8.218 1.00 88.62 103 MET A C 1
ATOM 780 O O . MET A 1 103 ? 15.965 -2.776 -9.307 1.00 88.62 103 MET A O 1
ATOM 784 N N . THR A 1 104 ? 15.445 -1.980 -7.281 1.00 88.00 104 THR A N 1
ATOM 785 C CA . THR A 1 104 ? 16.154 -0.709 -7.503 1.00 88.00 104 THR A CA 1
ATOM 786 C C . THR A 1 104 ? 17.655 -0.885 -7.672 1.00 88.00 104 THR A C 1
ATOM 788 O O . THR A 1 104 ? 18.237 -0.192 -8.502 1.00 88.00 104 THR A O 1
ATOM 791 N N . LYS A 1 105 ? 18.266 -1.831 -6.947 1.00 88.25 105 LYS A N 1
ATOM 792 C CA . LYS A 1 105 ? 19.684 -2.159 -7.108 1.00 88.25 105 LYS A CA 1
ATOM 793 C C . LYS A 1 105 ? 19.955 -2.765 -8.488 1.00 88.25 105 LYS A C 1
ATOM 795 O O . LYS A 1 105 ? 20.824 -2.282 -9.204 1.00 88.25 105 LYS A O 1
ATOM 800 N N . SER A 1 106 ? 19.158 -3.748 -8.910 1.00 88.00 106 SER A N 1
ATOM 801 C CA . SER A 1 106 ? 19.305 -4.354 -10.240 1.00 88.00 106 SER A CA 1
ATOM 802 C C . SER A 1 106 ? 19.081 -3.348 -11.373 1.00 88.00 106 SER A C 1
ATOM 804 O O . SER A 1 106 ? 19.783 -3.392 -12.376 1.00 88.00 106 SER A O 1
ATOM 806 N N . LEU A 1 107 ? 18.134 -2.415 -11.223 1.00 85.75 107 LEU A N 1
ATOM 807 C CA . LEU A 1 107 ? 17.909 -1.345 -12.202 1.00 85.75 107 LEU A CA 1
ATOM 808 C C . LEU A 1 107 ? 19.115 -0.408 -12.343 1.00 85.75 107 LEU A C 1
ATOM 810 O O . LEU A 1 107 ? 19.365 0.103 -13.433 1.00 85.75 107 LEU A O 1
ATOM 814 N N . GLU A 1 108 ? 19.847 -0.167 -11.256 1.00 81.50 108 GLU A N 1
ATOM 815 C CA . GLU A 1 108 ? 21.079 0.619 -11.282 1.00 81.50 108 GLU A CA 1
ATOM 816 C C . GLU A 1 108 ? 22.196 -0.119 -12.024 1.00 81.50 108 GLU A C 1
ATOM 818 O O . GLU A 1 108 ? 22.786 0.454 -12.936 1.00 81.50 108 GLU A O 1
ATOM 823 N N . GLU A 1 109 ? 22.400 -1.403 -11.723 1.00 84.12 109 GLU A N 1
ATOM 824 C CA . GLU A 1 109 ? 23.384 -2.259 -12.400 1.00 84.12 109 GLU A CA 1
ATOM 825 C C . GLU A 1 109 ? 23.100 -2.376 -13.911 1.00 84.12 109 GLU A C 1
ATOM 827 O O . GLU A 1 109 ? 23.991 -2.151 -14.735 1.00 84.12 109 GLU A O 1
ATOM 832 N N . LEU A 1 110 ? 21.841 -2.631 -14.292 1.00 80.81 110 LEU A N 1
ATOM 833 C CA . LEU A 1 110 ? 21.409 -2.706 -15.694 1.00 80.81 110 LEU A CA 1
ATOM 834 C C . LEU A 1 110 ? 21.647 -1.393 -16.440 1.00 80.81 110 LEU A C 1
ATOM 836 O O . LEU A 1 110 ? 22.127 -1.408 -17.572 1.00 80.81 110 LEU A O 1
ATOM 840 N N . ARG A 1 111 ? 21.358 -0.253 -15.806 1.00 76.19 111 ARG A N 1
ATOM 841 C CA . ARG A 1 111 ? 21.590 1.061 -16.412 1.00 76.19 111 ARG A CA 1
ATOM 842 C C . ARG A 1 111 ? 23.075 1.369 -16.585 1.00 76.19 111 ARG A C 1
ATOM 844 O O . ARG A 1 111 ? 23.415 2.062 -17.529 1.00 76.19 111 ARG A O 1
ATOM 851 N N . THR A 1 112 ? 23.943 0.896 -15.692 1.00 77.12 112 THR A N 1
ATOM 852 C CA . THR A 1 112 ? 25.399 1.064 -15.847 1.00 77.12 112 THR A CA 1
ATOM 853 C C . THR A 1 112 ? 26.014 0.132 -16.890 1.00 77.12 112 THR A C 1
ATOM 855 O O . THR A 1 112 ? 27.119 0.397 -17.351 1.00 77.12 112 THR A O 1
ATOM 858 N N . SER A 1 113 ? 25.321 -0.955 -17.247 1.00 79.25 113 SER A N 1
ATOM 859 C CA . SER A 1 113 ? 25.769 -1.918 -18.262 1.00 79.25 113 SER A CA 1
ATOM 860 C C . SER A 1 113 ? 25.325 -1.594 -19.697 1.00 79.25 113 SER A C 1
ATOM 862 O O . SER A 1 113 ? 25.832 -2.215 -20.630 1.00 79.25 113 SER A O 1
ATOM 864 N N . LEU A 1 114 ? 24.374 -0.665 -19.857 1.00 69.19 114 LEU A N 1
ATOM 865 C CA . LEU A 1 114 ? 23.839 -0.158 -21.130 1.00 69.19 114 LEU A CA 1
ATOM 866 C C . LEU A 1 114 ? 24.531 1.149 -21.524 1.00 69.19 114 LEU A C 1
ATOM 868 O O . LEU A 1 114 ? 24.829 1.295 -22.729 1.00 69.19 114 LEU A O 1
#

Organism: Drosophila melanogaster (NCBI:txid7227)

Radius of gyration: 15.22 Å; Cα contacts (8 Å, |Δi|>4): 134; chains: 1; bounding box: 46×26×36 Å

Secondary structure (DSSP, 8-state):
-HHHHHHHHHHHHHHHHHH-TTS-HHHHHHHHHHHHHHHHHHHHHHHHHHHT-GGGGHHHHHTHHHHHHHHHHHHHHHHS-HHHHHHHHHHHHHHHHHHHHHHHHHHHHHHHH-

Mean predicted aligned error: 4.46 Å

Solvent-accessible surface area (backbone atoms only — not comparable to full-atom values): 5710 Å² total; per-residue (Å²): 106,46,68,59,44,26,52,43,13,53,54,25,22,54,45,37,67,72,68,51,78,94,57,57,68,69,58,32,51,50,54,23,50,52,20,48,52,35,18,51,22,19,50,36,32,52,48,15,65,77,70,58,37,62,78,41,36,50,60,31,61,68,33,38,66,54,39,28,57,32,38,21,52,49,34,26,70,72,68,72,35,61,71,62,13,44,55,51,14,49,53,52,32,52,52,51,47,54,51,50,55,51,50,48,52,50,41,51,54,53,60,75,76,105